Protein AF-H0I3E6-F1 (afdb_monomer)

Secondary structure (DSSP, 8-state):
-B--HHHHHHHHTTGGGSTTHHHHHHHHHHHHHHH-TTSPPB---TTGGGTTS-HHHH--SS-HHHHHTT-S---S-HHHHHHHHHHHHHHH-TTTTSEEEEEEESSSEEEEEEETTEEEE-

Radius of gyration: 16.87 Å; Cα contacts (8 Å, |Δi|>4): 149; chains: 1; bounding box: 47×26×43 Å

Solvent-accessible surface area (backbone atoms only — not comparable to full-atom values): 7042 Å² total; per-residue (Å²): 88,71,62,48,69,74,53,47,54,57,52,59,74,44,24,88,83,36,61,75,57,48,48,53,53,48,52,50,50,57,51,46,47,72,77,38,74,87,59,86,51,68,59,82,58,34,35,62,53,33,64,80,29,52,66,78,57,24,55,66,103,59,67,63,71,47,46,77,73,66,54,56,60,52,48,68,63,17,60,60,53,50,52,51,44,71,42,31,36,80,77,66,36,83,67,50,32,50,73,41,77,47,76,50,84,62,100,66,70,53,54,35,38,27,48,69,54,37,41,50,41,95

Sequence (122 aa):
MVLDEPVVERLRGLIPLAPLHQRENLQVVDLARNLFPEAAQVGCFDTAFHAARPSIAKSYGLPRALTDAGVQSYGFHGLSYAYISSELGKRYGPEAGGGVIVAHLGSGASLCAMRGGKSVAT

pLDDT: mean 95.74, std 2.56, range [86.0, 98.44]

Mean predicted aligned error: 3.1 Å

Structure (mmCIF, N/CA/C/O backbone):
data_AF-H0I3E6-F1
#
_entry.id   AF-H0I3E6-F1
#
loop_
_atom_site.group_PDB
_atom_s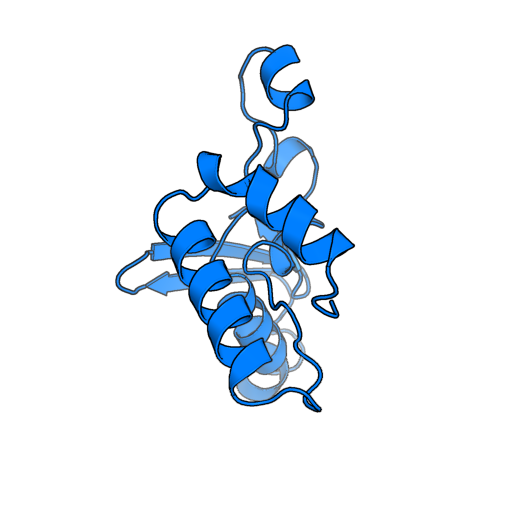ite.id
_atom_site.type_symbol
_atom_site.label_atom_id
_atom_site.label_alt_id
_atom_site.label_comp_id
_atom_site.label_asym_id
_atom_site.label_entity_id
_atom_site.label_seq_id
_atom_site.pdbx_PDB_ins_code
_atom_site.Cartn_x
_atom_site.Cartn_y
_atom_site.Cartn_z
_atom_site.occupancy
_atom_site.B_iso_or_equiv
_atom_site.auth_seq_id
_atom_site.auth_comp_id
_atom_site.auth_asym_id
_atom_site.auth_atom_id
_atom_site.pdbx_PDB_model_num
ATOM 1 N N . MET A 1 1 ? -10.144 -6.253 1.355 1.00 90.62 1 MET A N 1
ATOM 2 C CA . MET A 1 1 ? -10.379 -6.985 2.627 1.00 90.62 1 MET A CA 1
ATOM 3 C C . MET A 1 1 ? -11.568 -6.342 3.320 1.00 90.62 1 MET A C 1
ATOM 5 O O . MET A 1 1 ? -11.603 -5.119 3.330 1.00 90.62 1 MET A O 1
ATOM 9 N N . VAL A 1 2 ? -12.537 -7.108 3.830 1.00 96.44 2 VAL A N 1
ATOM 10 C CA . VAL A 1 2 ? -13.679 -6.537 4.575 1.00 96.44 2 VAL A CA 1
ATOM 11 C C . VAL A 1 2 ? -13.177 -5.932 5.891 1.00 96.44 2 VAL A C 1
ATOM 13 O O . VAL A 1 2 ? -12.300 -6.511 6.527 1.00 96.44 2 VAL A O 1
ATOM 16 N N . LEU A 1 3 ? -13.681 -4.753 6.259 1.00 97.12 3 LEU A N 1
ATOM 17 C CA . LEU A 1 3 ? -13.302 -4.029 7.476 1.00 97.12 3 LEU A CA 1
ATOM 18 C C . LEU A 1 3 ? -14.246 -4.374 8.632 1.00 97.12 3 LEU A C 1
ATOM 20 O O . LEU A 1 3 ? -15.092 -3.569 9.029 1.00 97.12 3 LEU A O 1
ATOM 24 N N . ASP A 1 4 ? -14.094 -5.580 9.169 1.00 95.25 4 ASP A N 1
ATOM 25 C CA . ASP A 1 4 ? -14.708 -5.973 10.438 1.00 95.25 4 ASP A CA 1
ATOM 26 C C . ASP A 1 4 ? -13.926 -5.411 11.644 1.00 95.25 4 ASP A C 1
ATOM 28 O O . ASP A 1 4 ? -12.902 -4.738 11.492 1.00 95.25 4 ASP A O 1
ATOM 32 N N . GLU A 1 5 ? -14.439 -5.619 12.859 1.00 94.44 5 GLU A N 1
ATOM 33 C CA . GLU A 1 5 ? -13.808 -5.076 14.068 1.00 94.44 5 GLU A CA 1
ATOM 34 C C . GLU A 1 5 ? -12.389 -5.619 14.313 1.00 94.44 5 GLU A C 1
ATOM 36 O O . GLU A 1 5 ? -11.489 -4.808 14.539 1.00 94.44 5 GLU A O 1
ATOM 41 N N . PRO A 1 6 ? -12.116 -6.936 14.189 1.00 96.88 6 PRO A N 1
ATOM 42 C CA . PRO A 1 6 ? -10.755 -7.458 14.322 1.00 96.88 6 PRO A CA 1
ATOM 43 C C . PRO A 1 6 ? -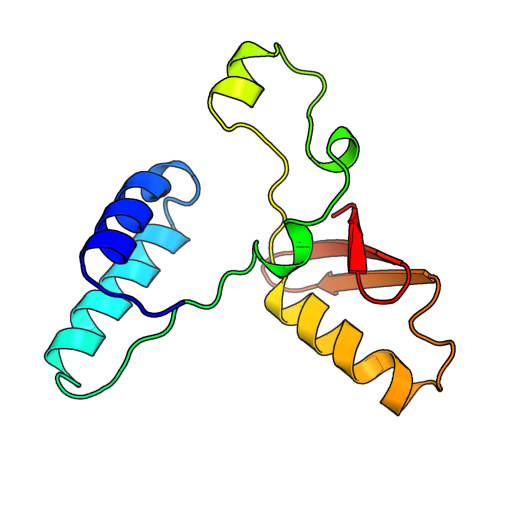9.756 -6.839 13.336 1.00 96.88 6 PRO A C 1
ATOM 45 O O . PRO A 1 6 ? -8.617 -6.534 13.708 1.00 96.88 6 PRO A O 1
ATOM 48 N N . VAL A 1 7 ? -10.162 -6.641 12.078 1.00 97.00 7 VAL A N 1
ATOM 49 C CA . VAL A 1 7 ? -9.317 -5.984 11.075 1.00 97.00 7 VAL A CA 1
ATOM 50 C C . VAL A 1 7 ? -9.063 -4.530 11.458 1.00 97.00 7 VAL A C 1
ATOM 52 O O . VAL A 1 7 ? -7.915 -4.085 11.401 1.00 97.00 7 VAL A O 1
ATOM 55 N N . VAL A 1 8 ? -10.096 -3.793 11.869 1.00 97.06 8 VAL A N 1
ATOM 56 C CA . VAL A 1 8 ? -9.956 -2.384 12.258 1.00 97.06 8 VAL A CA 1
ATOM 57 C C . VAL A 1 8 ? -9.060 -2.220 13.487 1.00 97.06 8 VAL A C 1
ATOM 59 O O . VAL A 1 8 ? -8.181 -1.359 13.469 1.00 97.06 8 VAL A O 1
ATOM 62 N N . GLU A 1 9 ? -9.168 -3.082 14.496 1.00 97.25 9 GLU A N 1
ATOM 63 C CA . GLU A 1 9 ? -8.259 -3.071 15.651 1.00 97.25 9 GLU A CA 1
ATOM 64 C C . GLU A 1 9 ? -6.799 -3.299 15.246 1.00 97.25 9 GLU A C 1
ATOM 66 O O . GLU A 1 9 ? -5.890 -2.562 15.646 1.00 97.25 9 GLU A O 1
ATOM 71 N N . ARG A 1 10 ? -6.551 -4.261 14.353 1.00 96.56 10 ARG A N 1
ATOM 72 C CA . ARG A 1 10 ? -5.202 -4.476 13.818 1.00 96.56 10 ARG A CA 1
ATOM 73 C C . ARG A 1 10 ? -4.688 -3.249 13.064 1.00 96.56 10 ARG A C 1
ATOM 75 O O . ARG A 1 10 ? -3.508 -2.919 13.168 1.00 96.56 10 ARG A O 1
ATOM 82 N N . LEU A 1 11 ? -5.559 -2.570 12.321 1.00 96.88 11 LEU A N 1
ATOM 83 C CA . LEU A 1 11 ? -5.239 -1.334 11.613 1.00 96.88 11 LEU A CA 1
ATOM 84 C C . LEU A 1 11 ? -4.968 -0.162 12.573 1.00 96.88 11 LEU A C 1
ATOM 86 O O . LEU A 1 11 ? -4.082 0.642 12.270 1.00 96.88 11 LEU A O 1
ATOM 90 N N . ARG A 1 12 ? -5.644 -0.076 13.729 1.00 96.81 12 ARG A N 1
ATOM 91 C CA . ARG A 1 12 ? -5.339 0.909 14.790 1.00 96.81 12 ARG A CA 1
ATOM 92 C C . ARG A 1 12 ? -3.907 0.728 15.304 1.00 96.81 12 ARG A C 1
ATOM 94 O O . ARG A 1 12 ? -3.177 1.708 15.449 1.00 96.81 12 ARG A O 1
ATOM 101 N N . GLY A 1 13 ? -3.453 -0.517 15.457 1.00 96.00 13 GLY A N 1
ATOM 102 C CA . GLY A 1 13 ? -2.068 -0.836 15.830 1.00 96.00 13 GLY A CA 1
ATOM 103 C C . GLY A 1 13 ? -0.997 -0.334 14.846 1.00 96.00 13 GLY A C 1
ATOM 104 O O . GLY A 1 13 ? 0.162 -0.189 15.230 1.00 96.00 13 GLY A O 1
ATOM 105 N N . LEU A 1 14 ? -1.364 -0.022 13.597 1.00 94.75 14 LEU A N 1
ATOM 106 C CA . LEU A 1 14 ? -0.440 0.485 12.572 1.00 94.75 14 LEU A CA 1
ATOM 107 C C . LEU A 1 14 ? -0.343 2.017 12.529 1.00 94.75 14 LEU A C 1
ATOM 109 O O . LEU A 1 14 ? 0.432 2.547 11.732 1.00 94.75 14 LEU A O 1
ATOM 113 N N . ILE A 1 15 ? -1.079 2.744 13.380 1.00 95.69 15 ILE A N 1
ATOM 114 C CA . ILE A 1 15 ? -1.021 4.215 13.441 1.00 95.69 15 ILE A CA 1
ATOM 115 C C . ILE A 1 15 ? 0.420 4.746 13.568 1.00 95.69 15 ILE A C 1
ATOM 117 O O . ILE A 1 15 ? 0.740 5.685 12.841 1.00 95.69 15 ILE A O 1
ATOM 121 N N . PRO A 1 16 ? 1.329 4.168 14.383 1.00 92.75 16 PRO A N 1
ATOM 122 C CA . PRO A 1 16 ? 2.709 4.655 14.461 1.00 92.75 16 PRO A CA 1
ATOM 123 C C . PRO A 1 16 ? 3.482 4.614 13.132 1.00 92.75 16 PRO A C 1
ATOM 125 O O . PRO A 1 16 ? 4.410 5.398 12.955 1.00 92.75 16 PRO A O 1
ATOM 128 N N . LEU A 1 17 ? 3.107 3.738 12.190 1.00 88.62 17 LEU A N 1
ATOM 129 C CA . LEU A 1 17 ? 3.769 3.618 10.883 1.00 88.62 17 LEU A CA 1
ATOM 130 C C . LEU A 1 17 ? 3.286 4.660 9.865 1.00 88.62 17 LEU A C 1
ATOM 132 O O . LEU A 1 17 ? 4.009 4.981 8.926 1.00 88.62 17 LEU A O 1
ATOM 136 N N . ALA A 1 18 ? 2.069 5.179 10.031 1.00 88.50 18 ALA A N 1
ATOM 137 C CA . ALA A 1 18 ? 1.479 6.177 9.144 1.00 88.50 18 ALA A CA 1
ATOM 138 C C . ALA A 1 18 ? 0.572 7.133 9.942 1.00 88.50 18 ALA A C 1
ATOM 140 O O . ALA A 1 18 ? -0.643 7.143 9.742 1.00 88.50 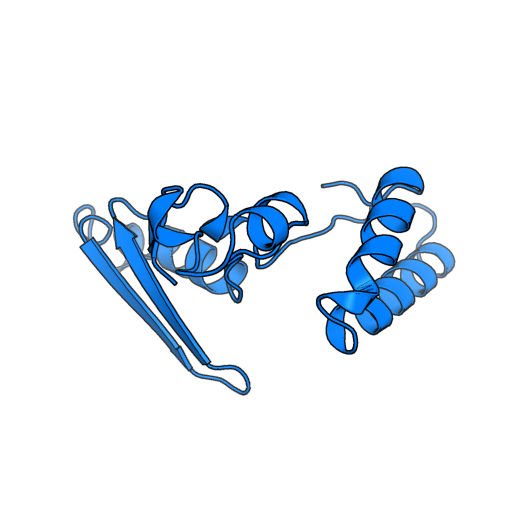18 ALA A O 1
ATOM 141 N N . PRO A 1 19 ? 1.136 7.946 10.853 1.00 88.75 19 PRO A N 1
ATOM 142 C CA . PRO A 1 19 ? 0.366 8.649 11.882 1.00 88.75 19 PRO A CA 1
ATOM 143 C C . PRO A 1 19 ? -0.631 9.667 11.329 1.00 88.75 19 PRO A C 1
ATOM 145 O O . PRO A 1 19 ? -1.680 9.871 11.936 1.00 88.75 19 PRO A O 1
ATOM 148 N N . LEU A 1 20 ? -0.316 10.274 10.182 1.00 89.56 20 LEU A N 1
ATOM 149 C CA . LEU A 1 20 ? -1.185 11.243 9.514 1.00 89.56 20 LEU A CA 1
ATOM 150 C C . LEU A 1 20 ? -2.290 10.555 8.699 1.00 89.56 20 LEU A C 1
ATOM 152 O O . LEU A 1 20 ? -3.438 10.956 8.771 1.00 89.56 20 LEU A O 1
ATOM 156 N N . HIS A 1 21 ? -1.979 9.467 7.991 1.00 93.44 21 HIS A N 1
ATOM 157 C CA . HIS A 1 21 ? -2.938 8.826 7.084 1.00 93.44 21 HIS A CA 1
ATOM 158 C C . HIS A 1 21 ? -3.815 7.789 7.790 1.00 93.44 21 HIS A C 1
ATOM 160 O O . HIS A 1 21 ? -5.030 7.769 7.632 1.00 93.44 21 HIS A O 1
ATOM 166 N N . GLN A 1 22 ? -3.211 6.906 8.586 1.00 95.75 22 GLN A N 1
ATOM 167 C CA . GLN A 1 22 ? -3.911 5.762 9.164 1.00 95.75 22 GLN A CA 1
ATOM 168 C C . GLN A 1 22 ? -4.973 6.196 10.171 1.00 95.75 22 GLN A C 1
ATOM 170 O O . GLN A 1 22 ? -6.064 5.633 10.198 1.00 95.75 22 GLN A O 1
ATOM 175 N N . ARG A 1 23 ? -4.669 7.213 10.985 1.00 95.38 23 ARG A N 1
ATOM 176 C CA . ARG A 1 23 ? -5.621 7.757 11.956 1.00 95.38 23 ARG A CA 1
ATOM 177 C C . ARG A 1 23 ? -6.838 8.359 11.256 1.00 95.38 23 ARG A C 1
ATOM 179 O O . ARG A 1 23 ? -7.958 8.017 11.616 1.00 95.38 23 ARG A O 1
ATOM 186 N N . GLU A 1 24 ? -6.617 9.220 10.267 1.00 96.25 24 GLU A N 1
ATOM 187 C CA . GLU A 1 24 ? -7.692 9.888 9.526 1.00 96.25 24 GLU A CA 1
ATOM 188 C C . GLU A 1 24 ? -8.541 8.878 8.743 1.00 96.25 24 GLU A C 1
ATOM 190 O O . GLU A 1 24 ? -9.768 8.905 8.823 1.00 96.25 24 GLU A O 1
ATOM 195 N N . ASN A 1 25 ? -7.908 7.903 8.083 1.00 96.50 25 ASN A N 1
ATOM 196 C CA . ASN A 1 25 ? -8.620 6.841 7.371 1.00 96.50 25 ASN A CA 1
ATOM 197 C C . ASN A 1 25 ? -9.546 6.036 8.296 1.00 96.50 25 ASN A C 1
ATOM 199 O O . ASN A 1 25 ? -10.668 5.714 7.913 1.00 96.50 25 ASN A O 1
ATOM 203 N N . LEU A 1 26 ? -9.107 5.720 9.519 1.00 97.06 26 LEU A N 1
ATOM 204 C CA . LEU A 1 26 ? -9.938 4.986 10.477 1.00 97.06 26 LEU A CA 1
ATOM 205 C C . LEU A 1 26 ? -11.092 5.828 11.035 1.00 97.06 26 LEU A C 1
ATOM 207 O O . LEU A 1 26 ? -12.176 5.291 11.242 1.00 97.06 26 LEU A O 1
ATOM 211 N N . GLN A 1 27 ? -10.912 7.142 11.191 1.00 96.44 27 GLN A N 1
ATOM 212 C CA . GLN A 1 2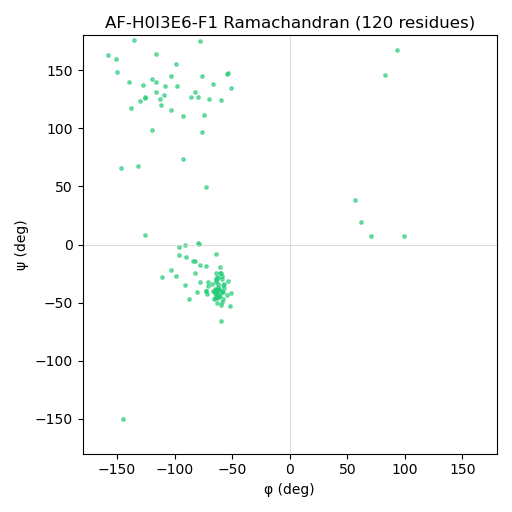7 ? -12.021 8.038 11.540 1.00 96.44 27 GLN A CA 1
ATOM 213 C C . GLN A 1 27 ? -13.105 8.045 10.454 1.00 96.44 27 GLN A C 1
ATOM 215 O O . GLN A 1 27 ? -14.295 8.055 10.770 1.00 96.44 27 GLN A O 1
ATOM 220 N N . VAL A 1 28 ? -12.710 7.989 9.176 1.00 96.94 28 VAL A N 1
ATOM 221 C CA . VAL A 1 28 ? -13.656 7.870 8.054 1.00 96.94 28 VAL A CA 1
ATOM 222 C C . VAL A 1 28 ? -14.389 6.528 8.086 1.00 96.94 28 VAL A C 1
ATOM 224 O O . VAL A 1 28 ? -15.598 6.503 7.869 1.00 96.94 28 VAL A O 1
ATOM 227 N N . VAL A 1 29 ? -13.695 5.428 8.396 1.00 97.31 29 VAL A N 1
ATOM 228 C CA . VAL A 1 29 ? -14.315 4.099 8.573 1.00 97.31 29 VAL A CA 1
ATOM 229 C C . VAL A 1 29 ? -15.375 4.136 9.676 1.00 97.31 29 VAL A C 1
ATOM 231 O O . VAL A 1 29 ? -16.513 3.716 9.447 1.00 97.31 29 VAL A O 1
ATOM 234 N N . ASP A 1 30 ? -15.039 4.692 10.842 1.00 96.31 30 ASP A N 1
ATOM 235 C CA . ASP A 1 30 ? -15.958 4.800 11.980 1.00 96.31 30 ASP A CA 1
ATOM 236 C C . ASP A 1 30 ? -17.178 5.680 11.642 1.00 96.31 30 ASP A C 1
ATOM 238 O O . ASP A 1 30 ? -18.319 5.305 11.921 1.00 96.31 30 ASP A O 1
ATOM 242 N N . LEU A 1 31 ? -16.972 6.812 10.958 1.00 97.44 31 LEU A N 1
ATOM 243 C CA . LEU A 1 31 ? -18.068 7.666 10.488 1.00 97.44 31 LEU A CA 1
ATOM 244 C C . LEU A 1 31 ? -18.966 6.940 9.476 1.00 97.44 31 LEU A C 1
ATOM 246 O O . LEU A 1 31 ? -20.192 6.982 9.591 1.00 97.44 31 LEU A O 1
ATOM 250 N N . ALA A 1 32 ? -18.372 6.251 8.502 1.00 97.19 32 ALA A N 1
ATOM 251 C CA . ALA A 1 32 ? -19.111 5.514 7.485 1.00 97.19 32 ALA A CA 1
ATOM 252 C C . ALA A 1 32 ? -19.932 4.365 8.089 1.00 97.19 32 ALA A C 1
ATOM 254 O O . ALA A 1 32 ? -21.023 4.089 7.595 1.00 97.19 32 ALA A O 1
ATOM 255 N N . ARG A 1 33 ? -19.463 3.731 9.176 1.00 95.56 33 ARG A N 1
ATOM 256 C CA . ARG A 1 33 ? -20.224 2.686 9.890 1.00 95.56 33 ARG A CA 1
ATOM 257 C C . ARG A 1 33 ? -21.509 3.247 10.494 1.00 95.56 33 ARG A C 1
ATOM 259 O O . ARG A 1 33 ? -22.543 2.592 10.431 1.00 95.56 33 ARG A O 1
ATOM 266 N N . ASN A 1 34 ? -21.449 4.467 11.027 1.00 96.44 34 ASN A N 1
ATOM 267 C CA . ASN A 1 34 ? -22.613 5.134 11.609 1.00 96.44 34 ASN A CA 1
ATOM 268 C C . ASN A 1 34 ? -23.608 5.606 10.540 1.00 96.44 34 ASN A C 1
ATOM 270 O O . ASN A 1 34 ? -24.815 5.507 10.739 1.00 96.44 34 ASN A O 1
ATOM 274 N N . LEU A 1 35 ? -23.111 6.127 9.413 1.00 98.06 35 LEU A N 1
ATOM 275 C CA . LEU A 1 35 ? -23.957 6.657 8.336 1.00 98.06 35 LEU A CA 1
ATOM 276 C C . LEU A 1 35 ? -24.569 5.561 7.455 1.00 98.06 35 LEU A C 1
ATOM 278 O O . LEU A 1 35 ? -25.674 5.733 6.945 1.00 98.06 35 LEU A O 1
ATOM 282 N N . PHE A 1 36 ? -23.859 4.447 7.269 1.00 97.38 36 PHE A N 1
ATOM 283 C CA . PHE A 1 36 ? -24.242 3.363 6.365 1.00 97.38 36 PHE A CA 1
ATOM 284 C C . PHE A 1 36 ? -24.121 1.999 7.065 1.00 97.38 36 PHE A C 1
ATOM 286 O O . PHE A 1 36 ? -23.266 1.191 6.696 1.00 97.38 36 PHE A O 1
ATOM 293 N N . PRO A 1 37 ? -24.969 1.714 8.070 1.00 95.75 37 PRO A N 1
ATOM 294 C CA . PRO A 1 37 ? -24.827 0.526 8.918 1.00 95.75 37 PRO A CA 1
ATOM 295 C C . PRO A 1 37 ? -24.990 -0.803 8.166 1.00 95.75 37 PRO A C 1
ATOM 297 O O . PRO A 1 37 ? -24.451 -1.820 8.591 1.00 95.75 37 PRO A O 1
ATOM 300 N N . GLU A 1 38 ? -25.705 -0.808 7.040 1.00 96.69 38 GLU A N 1
ATOM 301 C CA . GLU A 1 38 ? -25.914 -2.007 6.214 1.00 96.69 38 GLU A CA 1
ATOM 302 C C . GLU A 1 38 ? -24.837 -2.190 5.130 1.00 96.69 38 GLU A C 1
ATOM 304 O O . GLU A 1 38 ? -24.773 -3.237 4.482 1.00 96.69 38 GLU A O 1
ATOM 309 N N . ALA A 1 39 ? -23.984 -1.185 4.901 1.00 96.81 39 ALA A N 1
ATOM 310 C CA . ALA A 1 39 ? -22.992 -1.230 3.837 1.00 96.81 39 ALA A CA 1
ATOM 311 C C . ALA A 1 39 ? -21.740 -2.008 4.262 1.00 96.81 39 ALA A C 1
ATOM 313 O O . ALA A 1 39 ? -21.115 -1.731 5.287 1.00 96.81 39 ALA A O 1
ATOM 314 N N . ALA A 1 40 ? -21.304 -2.938 3.411 1.00 96.06 40 ALA A N 1
ATOM 315 C CA . ALA A 1 40 ? -20.009 -3.582 3.575 1.00 96.06 40 ALA A CA 1
ATOM 316 C C . ALA A 1 40 ? -18.878 -2.588 3.273 1.00 96.06 40 ALA A C 1
ATOM 318 O O . ALA A 1 40 ? -18.803 -2.026 2.180 1.00 96.06 40 ALA A O 1
ATOM 319 N N . GLN A 1 41 ? -17.958 -2.413 4.221 1.00 97.50 41 GLN A N 1
ATOM 320 C CA . GLN A 1 41 ? -16.765 -1.593 4.024 1.00 97.50 41 GLN A CA 1
ATOM 321 C C . GLN A 1 41 ? -15.560 -2.454 3.658 1.00 97.50 41 GLN A C 1
ATOM 323 O O . GLN A 1 41 ? -15.317 -3.504 4.258 1.00 97.50 41 GLN A O 1
ATOM 328 N N . VAL A 1 42 ? -14.780 -1.998 2.678 1.00 97.56 42 VAL A N 1
ATOM 329 C CA . VAL A 1 42 ? -13.621 -2.724 2.156 1.00 97.56 42 VAL A CA 1
ATOM 330 C C . VAL A 1 42 ? -12.385 -1.835 2.207 1.00 97.56 42 VAL A C 1
ATOM 332 O O . VAL A 1 42 ? -12.373 -0.737 1.662 1.00 97.56 42 VAL A O 1
ATOM 335 N N . GLY A 1 43 ? -11.321 -2.344 2.827 1.00 96.38 43 GLY A N 1
ATOM 336 C CA . GLY A 1 43 ? -10.007 -1.717 2.821 1.00 96.38 43 GLY A CA 1
ATOM 337 C C . GLY A 1 43 ? -9.261 -2.007 1.521 1.00 96.38 43 GLY A C 1
ATOM 338 O O . GLY A 1 43 ? -9.082 -3.179 1.151 1.00 96.38 43 GLY A O 1
ATOM 339 N N . CYS A 1 44 ? -8.801 -0.935 0.878 1.00 96.62 44 CYS A N 1
ATOM 340 C CA . CYS A 1 44 ? -7.914 -0.933 -0.281 1.00 96.62 44 CYS A CA 1
ATOM 341 C C . CYS A 1 44 ? -6.559 -0.367 0.155 1.00 96.62 44 CYS A C 1
ATOM 343 O O . CYS A 1 44 ? -6.490 0.758 0.638 1.00 96.62 44 CYS A O 1
ATOM 345 N N . PHE A 1 45 ? -5.492 -1.156 0.023 1.00 96.50 45 PHE A N 1
ATOM 346 C CA . PHE A 1 45 ? -4.199 -0.832 0.625 1.00 96.50 45 PHE A CA 1
ATOM 347 C C . PHE A 1 45 ? -3.157 -0.520 -0.438 1.00 96.50 45 PHE A C 1
ATOM 349 O O . PHE A 1 45 ? -2.843 -1.365 -1.277 1.00 96.50 45 PHE A O 1
ATOM 356 N N . ASP A 1 46 ? -2.546 0.653 -0.326 1.00 96.62 46 ASP A N 1
ATOM 357 C CA . ASP A 1 46 ? -1.448 1.092 -1.187 1.00 96.62 46 ASP A CA 1
ATOM 358 C C . ASP A 1 46 ? -0.233 0.163 -1.150 1.00 96.62 46 ASP A C 1
ATOM 360 O O . ASP A 1 46 ? 0.494 0.043 -2.130 1.00 96.62 46 ASP A O 1
ATOM 364 N N . THR A 1 47 ? -0.026 -0.545 -0.044 1.00 97.25 47 THR A N 1
ATOM 365 C CA . THR A 1 47 ? 1.086 -1.486 0.116 1.00 97.25 47 THR A CA 1
ATOM 366 C C . THR A 1 47 ? 0.843 -2.819 -0.601 1.00 97.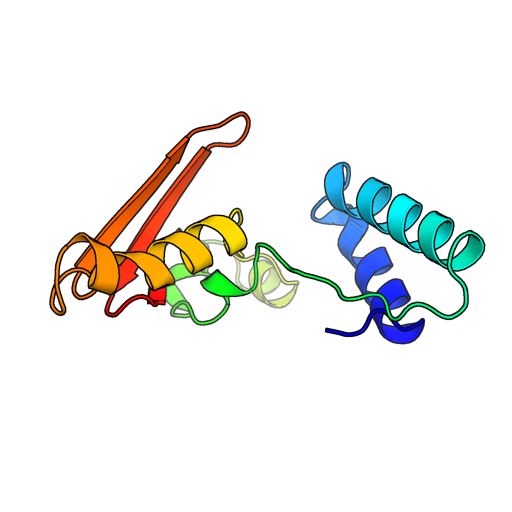25 47 THR A C 1
ATOM 368 O O . THR A 1 47 ? 1.789 -3.567 -0.861 1.00 97.25 47 THR A O 1
ATOM 371 N N . ALA A 1 48 ? -0.408 -3.143 -0.958 1.00 97.56 48 ALA A N 1
ATOM 372 C CA . ALA A 1 48 ? -0.781 -4.476 -1.434 1.00 97.56 48 ALA A CA 1
ATOM 373 C C . ALA A 1 48 ? -0.097 -4.850 -2.757 1.00 97.56 48 ALA A C 1
ATOM 375 O O . ALA A 1 48 ? 0.372 -5.979 -2.909 1.00 97.56 48 ALA A O 1
ATOM 376 N N . PHE A 1 49 ? 0.021 -3.901 -3.691 1.00 98.19 49 PHE A N 1
ATOM 377 C CA . PHE A 1 49 ? 0.670 -4.132 -4.987 1.00 98.19 49 PHE A CA 1
ATOM 378 C C . PHE A 1 49 ? 2.160 -4.490 -4.851 1.00 98.19 49 PHE A C 1
ATOM 380 O O . PHE A 1 49 ? 2.716 -5.219 -5.674 1.00 98.19 49 PHE A O 1
ATOM 387 N N . HIS A 1 50 ? 2.805 -4.020 -3.783 1.00 98.38 50 HIS A N 1
ATOM 388 C CA . HIS A 1 50 ? 4.238 -4.178 -3.544 1.00 98.38 50 HIS A CA 1
ATOM 389 C C . HIS A 1 50 ? 4.580 -5.368 -2.634 1.00 98.38 50 HIS A C 1
ATOM 391 O O . HIS A 1 50 ? 5.749 -5.745 -2.530 1.00 98.38 50 HIS A O 1
ATOM 397 N N . ALA A 1 51 ? 3.589 -6.010 -2.005 1.00 97.06 51 ALA A N 1
ATOM 398 C CA . ALA A 1 51 ? 3.804 -7.054 -0.998 1.00 97.06 51 ALA A CA 1
ATOM 399 C C . ALA A 1 51 ? 4.628 -8.255 -1.515 1.00 97.06 51 ALA A C 1
ATOM 401 O O . ALA A 1 51 ? 5.453 -8.824 -0.787 1.00 97.06 51 ALA A O 1
ATOM 402 N N . ALA A 1 52 ? 4.448 -8.605 -2.793 1.00 95.88 52 ALA A N 1
ATOM 403 C CA . ALA A 1 52 ? 5.112 -9.731 -3.450 1.00 95.88 52 ALA A CA 1
ATOM 404 C C . ALA A 1 52 ? 6.562 -9.448 -3.897 1.00 95.88 52 ALA A C 1
ATOM 406 O O . ALA A 1 52 ? 7.196 -10.332 -4.477 1.00 95.88 52 ALA A O 1
ATOM 407 N N . ARG A 1 53 ? 7.107 -8.247 -3.633 1.00 97.38 53 ARG A N 1
ATOM 408 C CA . ARG A 1 53 ? 8.512 -7.922 -3.931 1.00 97.38 53 ARG A CA 1
ATOM 409 C C . ARG A 1 53 ? 9.469 -8.944 -3.291 1.00 97.38 53 ARG A C 1
ATOM 411 O O . ARG A 1 53 ? 9.193 -9.414 -2.179 1.00 97.38 53 ARG A O 1
ATOM 418 N N . PRO A 1 54 ? 10.615 -9.249 -3.931 1.00 96.25 54 PRO A N 1
ATOM 419 C CA . PRO A 1 54 ? 11.664 -10.071 -3.329 1.00 96.25 54 PRO A CA 1
ATOM 420 C C . PRO A 1 54 ? 12.096 -9.534 -1.958 1.00 96.25 54 PRO A C 1
ATOM 422 O O . PRO A 1 54 ? 12.107 -8.323 -1.745 1.00 96.25 54 PRO A O 1
ATOM 425 N N . SER A 1 55 ? 12.492 -10.416 -1.034 1.00 93.62 55 SER A N 1
ATOM 426 C CA . SER A 1 55 ? 12.945 -10.024 0.313 1.00 93.62 55 SER A CA 1
ATOM 427 C C . SER A 1 55 ? 14.074 -8.995 0.264 1.00 93.62 55 SER A C 1
ATOM 429 O O . SER A 1 55 ? 13.993 -7.977 0.940 1.00 93.62 55 SER A O 1
ATOM 431 N N . ILE A 1 56 ? 15.052 -9.195 -0.624 1.00 94.69 56 ILE A N 1
ATOM 432 C CA . ILE A 1 56 ? 16.174 -8.270 -0.823 1.00 94.69 56 ILE A CA 1
ATOM 433 C C . ILE A 1 56 ? 15.728 -6.855 -1.220 1.00 94.69 56 ILE A C 1
ATOM 435 O O . ILE A 1 56 ? 16.385 -5.888 -0.860 1.00 94.69 56 ILE A O 1
ATOM 439 N N . ALA A 1 57 ? 14.592 -6.716 -1.911 1.00 96.19 57 ALA A N 1
ATOM 440 C CA . ALA A 1 57 ? 14.037 -5.417 -2.286 1.00 96.19 57 ALA A CA 1
ATOM 441 C C . ALA A 1 57 ? 13.237 -4.759 -1.148 1.00 96.19 57 ALA A C 1
ATOM 443 O O . ALA A 1 57 ? 12.911 -3.578 -1.245 1.00 96.19 57 ALA A O 1
ATOM 444 N N . LYS A 1 58 ? 12.884 -5.515 -0.102 1.00 96.88 58 LYS A N 1
ATOM 445 C CA . LYS A 1 58 ? 12.155 -5.033 1.081 1.00 96.88 58 LYS A CA 1
ATOM 446 C C . LYS A 1 58 ? 13.089 -4.743 2.258 1.00 96.88 58 LYS A C 1
ATOM 448 O O . LYS A 1 58 ? 12.758 -3.914 3.099 1.00 96.88 58 LYS A O 1
ATOM 453 N N . SER A 1 59 ? 14.235 -5.414 2.327 1.00 95.62 59 SER A N 1
ATOM 454 C CA . SER A 1 59 ? 15.205 -5.266 3.411 1.00 95.62 59 SER A CA 1
ATOM 455 C C . SER A 1 59 ? 16.019 -3.978 3.305 1.00 95.62 59 SER A C 1
ATOM 457 O O . SER A 1 59 ? 16.410 -3.553 2.221 1.00 95.62 59 SER A O 1
ATOM 459 N N . TYR A 1 60 ? 16.336 -3.403 4.463 1.00 96.75 60 TYR A N 1
ATOM 460 C CA . TYR A 1 60 ? 17.340 -2.352 4.594 1.00 96.75 60 TYR A CA 1
ATOM 461 C C . TYR A 1 60 ? 18.664 -2.947 5.079 1.00 96.75 60 TYR A C 1
ATOM 463 O O . TYR A 1 60 ? 18.673 -3.974 5.757 1.00 96.75 60 TYR A O 1
ATOM 471 N N . GLY A 1 61 ? 19.780 -2.275 4.787 1.00 96.50 61 GLY A N 1
ATOM 472 C CA . GLY A 1 61 ? 21.103 -2.593 5.344 1.00 96.50 61 GLY A CA 1
ATOM 473 C C . GLY A 1 61 ? 21.231 -2.207 6.823 1.00 96.50 61 GLY A C 1
ATOM 474 O O . GLY A 1 61 ? 22.157 -1.496 7.196 1.00 96.50 61 GLY A O 1
ATOM 475 N N . LEU A 1 62 ? 20.262 -2.612 7.645 1.00 96.56 62 LEU A N 1
ATOM 476 C CA . LEU A 1 62 ? 20.129 -2.286 9.064 1.00 96.56 62 LEU A CA 1
ATOM 477 C C . LEU A 1 62 ? 20.243 -3.556 9.926 1.00 96.56 62 LEU A C 1
ATOM 479 O O . LEU A 1 62 ? 20.089 -4.664 9.405 1.00 96.56 62 LEU A O 1
ATOM 483 N N . PRO A 1 63 ? 20.480 -3.428 11.249 1.00 97.31 63 PRO A N 1
ATOM 484 C CA . PRO A 1 63 ? 20.472 -4.569 12.158 1.00 97.31 63 PRO A CA 1
ATOM 485 C C . PRO A 1 63 ? 19.202 -5.414 12.023 1.00 97.31 63 PRO A C 1
ATOM 487 O O . PRO A 1 63 ? 18.087 -4.888 12.017 1.00 97.31 63 PRO A O 1
ATOM 490 N N . ARG A 1 64 ? 19.372 -6.739 11.970 1.00 94.81 64 ARG A N 1
ATOM 491 C CA . ARG A 1 64 ? 18.280 -7.684 11.691 1.00 94.81 64 ARG A CA 1
ATOM 492 C C . ARG A 1 64 ? 17.108 -7.579 12.669 1.00 94.81 64 ARG A C 1
ATOM 494 O O . ARG A 1 64 ? 15.966 -7.673 12.236 1.00 94.81 64 ARG A O 1
ATOM 501 N N . ALA A 1 65 ? 17.383 -7.269 13.937 1.00 97.06 65 ALA A N 1
ATOM 502 C CA . ALA A 1 65 ? 16.358 -7.050 14.956 1.00 97.06 65 ALA A CA 1
ATOM 503 C C . ALA A 1 65 ? 15.311 -5.992 14.549 1.00 97.06 65 ALA A C 1
ATOM 505 O O . ALA A 1 65 ? 14.147 -6.116 14.916 1.00 97.06 65 ALA A O 1
ATOM 506 N N . LEU A 1 66 ? 15.688 -4.981 13.753 1.00 96.00 66 LEU A N 1
ATOM 507 C CA . LEU A 1 66 ? 14.738 -3.990 13.236 1.00 96.00 66 LEU A CA 1
ATOM 508 C C . LEU A 1 66 ? 13.830 -4.581 12.153 1.00 96.00 66 LEU A C 1
ATOM 510 O O . LEU A 1 66 ? 12.635 -4.301 12.135 1.00 96.00 66 LEU A O 1
ATOM 514 N N . THR A 1 67 ? 14.372 -5.422 11.268 1.00 94.50 67 THR A N 1
ATOM 515 C CA . THR A 1 67 ? 13.559 -6.145 10.276 1.00 94.50 67 THR A CA 1
ATOM 516 C C . THR A 1 67 ? 12.594 -7.109 10.960 1.00 94.50 67 THR A C 1
ATOM 518 O O . THR A 1 67 ? 11.420 -7.145 10.598 1.00 94.50 67 THR A O 1
ATOM 521 N N . ASP A 1 68 ? 13.057 -7.829 11.985 1.00 93.38 68 ASP A N 1
ATOM 522 C CA . ASP A 1 68 ? 12.224 -8.746 12.773 1.00 93.38 68 ASP A CA 1
ATOM 523 C C . ASP A 1 68 ? 11.116 -7.992 13.539 1.00 93.38 68 ASP A C 1
ATOM 525 O O . ASP A 1 68 ? 10.017 -8.514 13.715 1.00 93.38 68 ASP A O 1
ATOM 529 N N . ALA A 1 69 ? 11.362 -6.731 13.912 1.00 92.62 69 ALA A N 1
ATOM 530 C CA . ALA A 1 69 ? 10.360 -5.817 14.468 1.00 92.62 69 ALA A CA 1
ATOM 531 C C . ALA A 1 69 ? 9.424 -5.183 13.411 1.00 92.62 69 ALA A C 1
ATOM 533 O O . ALA A 1 69 ? 8.547 -4.395 13.762 1.00 92.62 69 ALA A O 1
ATOM 534 N N . GLY A 1 70 ? 9.585 -5.509 12.123 1.00 91.19 70 GLY A N 1
ATOM 535 C CA . GLY A 1 70 ? 8.707 -5.064 11.036 1.00 91.19 70 GLY A CA 1
ATOM 536 C C . GLY A 1 70 ? 9.212 -3.872 10.215 1.00 91.19 70 GLY A C 1
ATOM 537 O O . GLY A 1 70 ? 8.470 -3.376 9.362 1.00 91.19 70 GLY A O 1
ATOM 538 N N . VAL A 1 71 ? 10.451 -3.409 10.416 1.00 94.38 71 VAL A N 1
ATOM 539 C CA . VAL A 1 71 ? 11.052 -2.348 9.588 1.00 94.38 71 VAL A CA 1
ATOM 540 C C . VAL A 1 71 ? 11.439 -2.910 8.218 1.00 94.38 71 VAL A C 1
ATOM 542 O O . VAL A 1 71 ? 12.369 -3.705 8.096 1.00 94.38 71 VAL A O 1
ATOM 545 N N . GLN A 1 72 ? 10.733 -2.477 7.174 1.00 95.44 72 GLN A N 1
ATOM 546 C CA . GLN A 1 72 ? 10.967 -2.880 5.784 1.00 95.44 72 GLN A CA 1
ATOM 547 C C . GLN A 1 72 ? 10.398 -1.844 4.802 1.00 95.44 72 GLN A C 1
ATOM 549 O O . GLN A 1 72 ? 9.551 -1.028 5.167 1.00 95.44 72 GLN A O 1
ATOM 554 N N . SER A 1 73 ? 10.832 -1.897 3.542 1.00 96.12 73 SER A N 1
ATOM 555 C CA . SER A 1 73 ? 10.246 -1.111 2.453 1.00 96.12 73 SER A CA 1
ATOM 556 C C . SER A 1 73 ? 8.912 -1.728 2.017 1.00 96.12 73 SER A C 1
ATOM 558 O O . SER A 1 73 ? 8.874 -2.681 1.235 1.00 96.12 73 SER A O 1
ATOM 560 N N . TYR A 1 74 ? 7.808 -1.186 2.537 1.00 96.50 74 TYR A N 1
ATOM 561 C CA . TYR A 1 74 ? 6.451 -1.624 2.191 1.00 96.50 74 TYR A CA 1
ATOM 562 C C . TYR A 1 74 ? 6.037 -1.201 0.775 1.00 96.50 74 TYR A C 1
ATOM 564 O O . TYR A 1 74 ? 5.480 -2.014 0.042 1.00 96.50 74 TYR A O 1
ATOM 572 N N . GLY A 1 75 ? 6.354 0.038 0.380 1.00 96.31 75 GLY A N 1
ATOM 573 C CA . GLY A 1 75 ? 5.873 0.656 -0.861 1.00 96.31 75 GLY A CA 1
ATOM 574 C C . GLY A 1 75 ? 4.473 1.265 -0.728 1.00 96.31 75 GLY A C 1
ATOM 575 O O . GLY A 1 75 ? 3.639 0.736 -0.000 1.00 96.31 75 GLY A O 1
ATOM 576 N N . PHE A 1 76 ? 4.218 2.370 -1.431 1.00 96.44 76 PHE A N 1
ATOM 577 C CA . PHE A 1 76 ? 2.941 3.100 -1.433 1.00 96.44 76 PHE A CA 1
ATOM 578 C C . PHE A 1 76 ? 2.541 3.487 -2.864 1.00 96.44 76 PHE A C 1
ATOM 580 O O . PHE A 1 76 ? 3.285 3.219 -3.804 1.00 96.44 76 PHE A O 1
ATOM 587 N N . HIS A 1 77 ? 1.360 4.087 -3.039 1.00 97.69 77 HIS A N 1
ATOM 588 C CA . HIS A 1 77 ? 0.744 4.349 -4.345 1.00 97.69 77 HIS A CA 1
ATOM 589 C C . HIS A 1 77 ? 0.445 3.074 -5.159 1.00 97.69 77 HIS A C 1
ATOM 591 O O . HIS A 1 77 ? 0.229 3.126 -6.373 1.00 97.69 77 HIS A O 1
ATOM 597 N N . GLY A 1 78 ? 0.375 1.908 -4.507 1.00 97.81 78 GLY A N 1
ATOM 598 C CA . GLY A 1 78 ? 0.162 0.623 -5.171 1.00 97.81 78 GLY A CA 1
ATOM 599 C C . GLY A 1 78 ? -1.166 0.504 -5.908 1.00 97.81 78 GLY A C 1
ATOM 600 O O . GLY A 1 78 ? -1.219 -0.190 -6.918 1.00 97.81 78 GLY A O 1
ATOM 601 N N . LEU A 1 79 ? -2.221 1.208 -5.480 1.00 97.50 79 LEU A N 1
ATOM 602 C CA . LEU A 1 79 ? -3.483 1.255 -6.231 1.00 97.50 79 LEU A CA 1
ATOM 603 C C . LEU A 1 79 ? -3.297 1.931 -7.601 1.00 97.50 79 LEU A C 1
ATOM 605 O O . LEU A 1 79 ? -3.826 1.453 -8.605 1.00 97.50 79 LEU A O 1
ATOM 609 N N . SER A 1 80 ? -2.484 2.992 -7.664 1.00 97.94 80 SER A N 1
ATOM 610 C CA . SER A 1 80 ? -2.129 3.663 -8.919 1.00 97.94 80 SER A CA 1
ATOM 611 C C . SER A 1 80 ? -1.309 2.745 -9.826 1.00 97.94 80 SER A C 1
ATOM 613 O O . SER A 1 80 ? -1.640 2.586 -11.003 1.00 97.94 80 SER A O 1
ATOM 615 N N . TYR A 1 81 ? -0.288 2.078 -9.281 1.00 98.19 81 TYR A N 1
ATOM 616 C CA . TYR A 1 81 ? 0.524 1.135 -10.053 1.00 98.19 81 TYR A CA 1
ATOM 617 C C . TYR A 1 81 ? -0.271 -0.087 -10.525 1.00 98.19 81 TYR A C 1
ATOM 619 O O . TYR A 1 81 ? -0.098 -0.514 -11.666 1.00 98.19 81 TYR A O 1
ATOM 627 N N . ALA A 1 82 ? -1.183 -0.609 -9.702 1.00 97.50 82 ALA A N 1
ATOM 628 C CA . ALA A 1 82 ? -2.075 -1.702 -10.078 1.00 97.50 82 ALA A CA 1
ATOM 629 C C . ALA A 1 82 ? -2.977 -1.309 -11.255 1.00 97.50 82 ALA A C 1
ATOM 631 O O . ALA A 1 82 ? -3.096 -2.070 -12.219 1.00 97.50 82 ALA A O 1
ATOM 632 N N . TYR A 1 83 ? -3.556 -0.102 -11.218 1.00 97.81 83 TYR A N 1
ATOM 633 C CA . TYR A 1 83 ? -4.332 0.428 -12.338 1.00 97.81 83 TYR A CA 1
ATOM 634 C C . TYR A 1 83 ? -3.478 0.529 -13.606 1.00 97.81 83 TYR A C 1
ATOM 636 O O . TYR A 1 83 ? -3.848 -0.035 -14.635 1.00 97.81 83 TYR A O 1
ATOM 644 N N . ILE A 1 84 ? -2.306 1.169 -13.529 1.00 97.31 84 ILE A N 1
ATOM 645 C CA . ILE A 1 84 ? -1.409 1.337 -14.682 1.00 97.31 84 ILE A CA 1
ATOM 646 C C . ILE A 1 84 ? -1.020 -0.025 -15.256 1.00 97.31 84 ILE A C 1
ATOM 648 O O . ILE A 1 84 ? -1.161 -0.244 -16.458 1.00 97.31 84 ILE A O 1
ATOM 652 N N . SER A 1 85 ? -0.627 -0.974 -14.403 1.00 96.69 85 SER A N 1
ATOM 653 C CA . SER A 1 85 ? -0.295 -2.332 -14.827 1.00 96.69 85 SER A CA 1
ATOM 654 C C . SER A 1 85 ? -1.443 -3.018 -15.572 1.00 96.69 85 SER A C 1
ATOM 656 O O . SER A 1 85 ? -1.182 -3.763 -16.516 1.00 96.69 85 SER A O 1
ATOM 658 N N . SER A 1 86 ? -2.696 -2.788 -15.169 1.00 96.19 86 SER A N 1
ATOM 659 C CA . SER A 1 86 ? -3.872 -3.379 -15.825 1.00 96.19 86 SER A CA 1
ATOM 660 C C . SER A 1 86 ? -4.187 -2.769 -17.200 1.00 96.19 86 SER A C 1
ATOM 662 O O . SER A 1 86 ? -4.890 -3.377 -18.010 1.00 96.19 86 SER A O 1
ATOM 664 N N . GLU A 1 87 ? -3.648 -1.581 -17.476 1.00 97.19 87 GLU A N 1
ATOM 665 C CA . GLU A 1 87 ? -3.939 -0.788 -18.670 1.00 97.19 87 GLU A CA 1
ATOM 666 C C . GLU A 1 87 ? -2.831 -0.845 -19.728 1.00 97.19 87 GLU A C 1
ATOM 668 O O . GLU A 1 87 ? -3.107 -0.623 -20.906 1.00 97.19 87 GLU A O 1
ATOM 673 N N . LEU A 1 88 ? -1.593 -1.177 -19.341 1.00 96.38 88 LEU A N 1
ATOM 674 C CA . LEU A 1 88 ? -0.432 -1.215 -20.243 1.00 96.38 88 LEU A CA 1
ATOM 675 C C . LEU A 1 88 ? -0.695 -2.045 -21.504 1.00 96.38 88 LEU A C 1
ATOM 677 O O . LEU A 1 88 ? -0.542 -1.540 -22.614 1.00 96.38 88 LEU A O 1
ATOM 681 N N . GLY A 1 89 ? -1.148 -3.290 -21.329 1.00 94.50 89 GLY A N 1
ATOM 682 C CA . GLY A 1 89 ? -1.405 -4.205 -22.443 1.00 94.50 89 GLY A CA 1
ATOM 683 C C . GLY A 1 89 ? -2.496 -3.708 -23.394 1.00 94.50 89 GLY A C 1
ATOM 684 O O . GLY A 1 89 ? -2.387 -3.859 -24.609 1.00 94.50 89 GLY A O 1
ATOM 685 N N . LYS A 1 90 ? -3.529 -3.063 -22.841 1.00 94.69 90 LYS A N 1
ATOM 686 C CA . LYS A 1 90 ? -4.656 -2.521 -23.613 1.00 94.69 90 LYS A CA 1
ATOM 687 C C . LYS A 1 90 ? -4.251 -1.304 -24.442 1.00 94.69 90 LYS A C 1
ATOM 689 O O . LYS A 1 90 ? -4.768 -1.120 -25.536 1.00 94.69 90 LYS A O 1
ATOM 694 N N . ARG A 1 91 ? -3.355 -0.464 -23.914 1.00 96.19 91 ARG A N 1
ATOM 695 C CA . ARG A 1 91 ? -2.976 0.818 -24.534 1.00 96.19 91 ARG A CA 1
ATOM 696 C C . ARG A 1 91 ? -1.792 0.708 -25.482 1.00 96.19 91 ARG A C 1
ATOM 698 O O . ARG A 1 91 ? -1.749 1.431 -26.469 1.00 96.19 91 ARG A O 1
ATOM 705 N N . TYR A 1 92 ? -0.841 -0.169 -25.175 1.00 95.38 92 TYR A N 1
ATOM 706 C CA . TYR A 1 92 ? 0.452 -0.218 -25.859 1.00 95.38 92 TYR A CA 1
ATOM 707 C C . TYR A 1 92 ? 0.789 -1.609 -26.421 1.00 95.38 92 TYR A C 1
ATOM 709 O O . TYR A 1 92 ? 1.895 -1.821 -26.909 1.00 95.38 92 TYR A O 1
ATOM 717 N N . GLY A 1 93 ? -0.162 -2.551 -26.384 1.00 94.81 93 GLY A N 1
ATOM 718 C CA . GLY A 1 93 ? -0.016 -3.901 -26.930 1.00 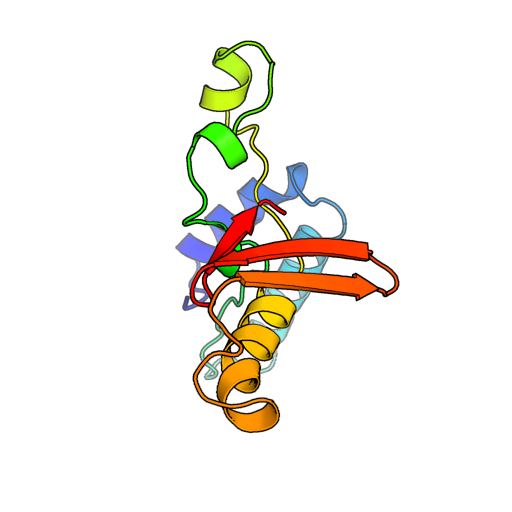94.81 93 GLY A CA 1
ATOM 719 C C . GLY A 1 93 ? 0.459 -4.945 -25.907 1.00 94.81 93 GLY A C 1
ATOM 720 O O . GLY A 1 93 ? 0.912 -4.599 -24.816 1.00 94.81 93 GLY A O 1
ATOM 721 N N . PRO A 1 94 ? 0.368 -6.247 -26.243 1.00 90.38 94 PRO A N 1
ATOM 722 C CA . PRO A 1 94 ? 0.543 -7.354 -25.294 1.00 90.38 94 PRO A CA 1
ATOM 723 C C . PRO A 1 94 ? 1.922 -7.404 -24.615 1.00 90.38 94 PRO A C 1
ATOM 725 O O . PRO A 1 94 ? 2.034 -7.920 -23.505 1.00 90.38 94 PRO A O 1
ATOM 728 N N . GLU A 1 95 ? 2.963 -6.840 -25.232 1.00 90.44 95 GLU A N 1
ATOM 729 C CA . GLU A 1 95 ? 4.330 -6.842 -24.690 1.00 90.44 95 GLU A CA 1
ATOM 730 C C . GLU A 1 95 ? 4.604 -5.716 -23.679 1.00 90.44 95 GLU A C 1
ATOM 732 O O . GLU A 1 95 ? 5.571 -5.785 -22.915 1.00 90.44 95 GLU A O 1
ATOM 737 N N . ALA A 1 96 ? 3.733 -4.704 -23.601 1.00 87.88 96 ALA A N 1
ATOM 738 C CA . ALA A 1 96 ? 3.961 -3.485 -22.823 1.00 87.88 96 ALA A CA 1
ATOM 739 C C . ALA A 1 96 ? 4.068 -3.693 -21.299 1.00 87.88 96 ALA A C 1
ATOM 741 O O . ALA A 1 96 ? 4.410 -2.761 -20.582 1.00 87.88 96 ALA A O 1
ATOM 742 N N . GLY A 1 97 ? 3.785 -4.895 -20.783 1.00 86.00 97 GLY A N 1
ATOM 743 C CA . GLY A 1 97 ? 3.935 -5.260 -19.370 1.00 86.00 97 GLY A CA 1
ATOM 744 C C . GLY A 1 97 ? 5.252 -5.962 -19.016 1.00 86.00 97 GLY A C 1
ATOM 745 O O . GLY A 1 97 ? 5.449 -6.287 -17.844 1.00 86.00 97 GLY A O 1
ATOM 746 N N . GLY A 1 98 ? 6.134 -6.227 -19.991 1.00 91.31 98 GLY A N 1
ATOM 747 C CA . GLY A 1 98 ? 7.359 -7.014 -19.805 1.00 91.31 98 GLY A CA 1
ATOM 748 C C . GLY A 1 98 ? 8.314 -6.419 -18.767 1.00 91.31 98 GLY A C 1
ATOM 749 O O . GLY A 1 98 ? 8.515 -7.012 -17.705 1.00 91.31 98 GLY A O 1
ATOM 750 N N . GLY A 1 99 ? 8.873 -5.242 -19.051 1.00 96.06 99 GLY A N 1
ATOM 751 C CA . GLY A 1 99 ? 9.716 -4.471 -18.135 1.00 96.06 99 GLY A CA 1
ATOM 752 C C . GLY A 1 99 ? 9.365 -2.991 -18.217 1.00 96.06 99 GLY A C 1
ATOM 753 O O . GLY A 1 99 ? 9.499 -2.390 -19.278 1.00 96.06 99 GLY A O 1
ATOM 754 N N . VAL A 1 100 ? 8.891 -2.416 -17.112 1.00 97.25 100 VAL A N 1
ATOM 755 C CA . VAL A 1 100 ? 8.345 -1.050 -17.090 1.00 97.25 100 VAL A CA 1
ATOM 756 C C . VAL A 1 100 ? 8.791 -0.325 -15.834 1.00 97.25 100 VAL A C 1
ATOM 758 O O . VAL A 1 100 ? 8.783 -0.899 -14.749 1.00 97.25 100 VAL A O 1
ATOM 761 N N . ILE A 1 101 ? 9.135 0.953 -15.970 1.00 98.00 101 ILE A N 1
ATOM 762 C CA . ILE A 1 101 ? 9.282 1.873 -14.842 1.00 98.00 101 ILE A CA 1
ATOM 763 C C . ILE A 1 101 ? 8.116 2.853 -14.896 1.00 98.00 101 ILE A C 1
ATOM 765 O O . ILE A 1 101 ? 7.860 3.453 -15.938 1.00 98.00 101 ILE A O 1
ATOM 769 N N . VAL A 1 102 ? 7.410 3.014 -13.779 1.00 98.00 102 VAL A N 1
ATOM 770 C CA . VAL A 1 102 ? 6.295 3.958 -13.653 1.00 98.00 102 VAL A CA 1
ATOM 771 C C . VAL A 1 102 ? 6.640 5.018 -12.622 1.00 98.00 102 VAL A C 1
ATOM 773 O O . VAL A 1 102 ? 7.038 4.692 -11.504 1.00 98.00 102 VAL A O 1
ATOM 776 N N . ALA A 1 103 ? 6.428 6.280 -12.986 1.00 98.19 103 ALA A N 1
ATOM 777 C CA . ALA A 1 103 ? 6.533 7.420 -12.088 1.00 98.19 103 ALA A CA 1
ATOM 778 C C . ALA A 1 103 ? 5.141 7.908 -11.689 1.00 98.19 103 ALA A C 1
ATOM 780 O O . ALA A 1 103 ? 4.372 8.361 -12.534 1.00 98.19 103 ALA A O 1
ATOM 781 N N . HIS A 1 104 ? 4.827 7.811 -10.398 1.00 97.94 104 HIS A N 1
ATOM 782 C CA . HIS A 1 104 ? 3.667 8.470 -9.815 1.00 97.94 104 HIS A CA 1
ATOM 783 C C . HIS A 1 104 ? 4.136 9.829 -9.293 1.00 97.94 104 HIS A C 1
ATOM 785 O O . HIS A 1 104 ? 4.931 9.878 -8.356 1.00 97.94 104 HIS A O 1
ATOM 791 N N . LEU A 1 105 ? 3.705 10.915 -9.935 1.00 97.19 105 LEU A N 1
ATOM 792 C CA . LEU A 1 105 ? 4.165 12.276 -9.650 1.00 97.19 105 LEU A CA 1
ATOM 793 C C . LEU A 1 105 ? 2.975 13.136 -9.208 1.00 97.19 105 LEU A C 1
ATOM 795 O O . LEU A 1 105 ? 2.209 13.615 -10.043 1.00 97.19 105 LEU A O 1
ATOM 799 N N . GLY A 1 106 ? 2.817 13.304 -7.895 1.00 93.62 106 GLY A N 1
ATOM 800 C CA . GLY A 1 106 ? 1.763 14.107 -7.275 1.00 93.62 106 GLY A CA 1
ATOM 801 C 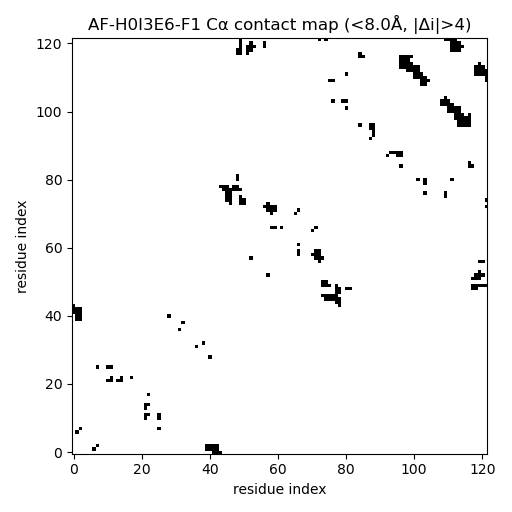C . GLY A 1 106 ? 2.259 14.815 -6.013 1.00 93.62 106 GLY A C 1
ATOM 802 O O . GLY A 1 106 ? 3.442 15.130 -5.898 1.00 93.62 106 GLY A O 1
ATOM 803 N N . SER A 1 107 ? 1.363 15.058 -5.051 1.00 88.06 107 SER A N 1
ATOM 804 C CA . SER A 1 107 ? 1.738 15.595 -3.730 1.00 88.06 107 SER A CA 1
ATOM 805 C C . SER A 1 107 ? 2.670 14.647 -2.964 1.00 88.06 107 SER A C 1
ATOM 807 O O . SER A 1 107 ? 3.575 15.099 -2.267 1.00 88.06 107 SER A O 1
ATOM 809 N N . GLY A 1 108 ? 2.476 13.338 -3.142 1.00 90.12 108 GLY A N 1
ATOM 810 C CA . GLY A 1 108 ? 3.476 12.300 -2.914 1.00 90.12 108 GLY A CA 1
ATOM 811 C C . GLY A 1 108 ? 4.047 11.817 -4.248 1.00 90.12 108 GLY A C 1
ATOM 812 O O . GLY A 1 108 ? 3.333 11.749 -5.249 1.00 90.12 108 GLY A O 1
ATOM 813 N N . ALA A 1 109 ? 5.337 11.477 -4.272 1.00 96.62 109 ALA A N 1
ATOM 814 C CA . ALA A 1 109 ? 6.002 10.977 -5.471 1.00 96.62 109 ALA A CA 1
ATOM 815 C C . ALA A 1 109 ? 6.723 9.653 -5.203 1.00 96.62 109 ALA A C 1
ATOM 817 O O . ALA A 1 109 ? 7.385 9.493 -4.177 1.00 96.62 109 ALA A O 1
ATOM 818 N N . SER A 1 110 ? 6.608 8.710 -6.138 1.00 98.00 110 SER A N 1
ATOM 819 C CA . SER A 1 110 ? 7.328 7.433 -6.091 1.00 98.00 110 SER A CA 1
ATOM 820 C C . SER A 1 110 ? 7.597 6.872 -7.487 1.00 98.00 110 SER A C 1
ATOM 822 O O . SER A 1 110 ? 6.919 7.198 -8.468 1.00 98.00 110 SER A O 1
ATOM 824 N N . LEU A 1 111 ? 8.579 5.976 -7.570 1.00 98.31 111 LEU A N 1
ATOM 825 C CA . LEU A 1 111 ? 8.901 5.197 -8.762 1.00 98.31 111 LEU A CA 1
ATOM 826 C C . LEU A 1 1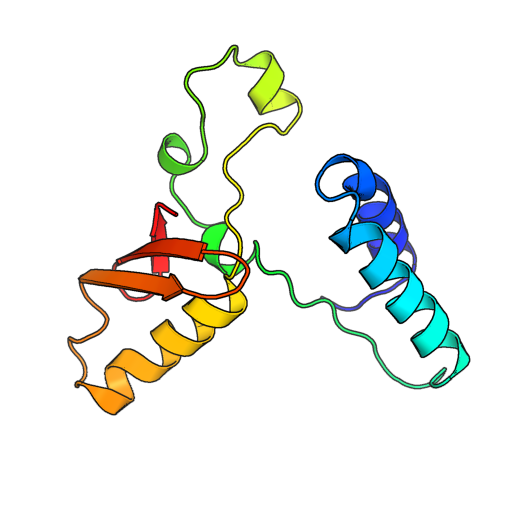11 ? 8.673 3.719 -8.463 1.00 98.31 111 LEU A C 1
ATOM 828 O O . LEU A 1 111 ? 9.073 3.253 -7.405 1.00 98.31 111 LEU A O 1
ATOM 832 N N . CYS A 1 112 ? 8.109 2.972 -9.410 1.00 98.44 112 CYS A N 1
ATOM 833 C CA . CYS A 1 112 ? 8.012 1.520 -9.310 1.00 98.44 112 CYS A CA 1
ATOM 834 C C . CYS A 1 112 ? 8.613 0.866 -10.551 1.00 98.44 112 CYS A C 1
ATOM 836 O O . CYS A 1 112 ? 8.218 1.165 -11.679 1.00 98.44 112 CYS A O 1
ATOM 838 N N . ALA A 1 113 ? 9.553 -0.051 -10.331 1.00 98.25 113 ALA A N 1
ATOM 839 C CA . ALA A 1 113 ? 10.004 -0.981 -11.352 1.00 98.25 113 ALA A CA 1
ATOM 840 C C . ALA A 1 113 ? 9.075 -2.199 -11.356 1.00 98.25 113 ALA A C 1
ATOM 842 O O . ALA A 1 113 ? 8.879 -2.851 -10.323 1.00 98.25 113 ALA A O 1
ATOM 843 N N . MET A 1 114 ? 8.538 -2.525 -12.526 1.00 97.50 114 MET A N 1
ATOM 844 C CA . MET A 1 114 ? 7.635 -3.643 -12.749 1.00 97.50 114 MET A CA 1
ATOM 845 C C . MET A 1 114 ? 8.223 -4.632 -13.750 1.00 97.50 114 MET A C 1
ATOM 847 O O . MET A 1 114 ? 8.832 -4.247 -14.751 1.00 97.50 114 MET A O 1
ATOM 851 N N . ARG A 1 115 ? 7.993 -5.921 -13.497 1.00 96.69 115 ARG A N 1
ATOM 852 C CA . ARG A 1 115 ? 8.290 -7.006 -14.435 1.00 96.69 115 ARG A CA 1
ATOM 853 C C . ARG A 1 115 ? 7.065 -7.897 -14.584 1.00 96.69 115 ARG A C 1
ATOM 855 O O . ARG A 1 115 ? 6.555 -8.399 -13.583 1.00 96.69 115 ARG A O 1
ATOM 862 N N . GLY A 1 116 ? 6.578 -8.076 -15.810 1.00 95.44 116 GLY A N 1
ATOM 863 C CA . GLY A 1 116 ? 5.330 -8.801 -16.075 1.00 95.44 116 GLY A CA 1
ATOM 864 C C . GLY A 1 116 ? 4.131 -8.206 -15.325 1.00 95.44 116 GLY A C 1
ATOM 865 O O . GLY A 1 116 ? 3.340 -8.954 -14.754 1.00 95.44 116 GLY A O 1
ATOM 866 N N . GLY A 1 117 ? 4.062 -6.874 -15.221 1.00 95.12 117 GLY A N 1
ATOM 867 C CA . GLY A 1 117 ? 3.023 -6.163 -14.461 1.00 95.12 117 GLY A CA 1
ATOM 868 C C . GLY A 1 117 ? 3.100 -6.288 -12.929 1.00 95.12 117 GLY A C 1
ATOM 869 O O . GLY A 1 117 ? 2.197 -5.854 -12.222 1.00 95.12 117 GLY A O 1
ATOM 870 N N . LYS A 1 118 ? 4.163 -6.883 -12.375 1.00 96.81 118 LYS A N 1
ATOM 871 C CA . LYS A 1 118 ? 4.339 -7.035 -10.920 1.00 96.81 118 LYS A CA 1
ATOM 872 C C . LYS A 1 118 ? 5.432 -6.112 -10.406 1.00 96.81 118 LYS A C 1
ATOM 874 O O . LYS A 1 118 ? 6.505 -6.054 -11.003 1.00 96.81 118 LYS A O 1
ATOM 879 N N . SER A 1 119 ? 5.194 -5.452 -9.273 1.00 98.25 119 SER A N 1
ATOM 880 C CA . SER A 1 119 ? 6.210 -4.651 -8.581 1.00 98.25 119 SER A CA 1
ATOM 881 C C . SER A 1 119 ? 7.411 -5.510 -8.174 1.00 98.25 119 SER A C 1
ATOM 883 O O . SER A 1 119 ? 7.267 -6.460 -7.403 1.00 98.25 119 SER A O 1
ATOM 885 N N . VAL A 1 120 ? 8.612 -5.118 -8.601 1.00 98.00 120 VAL A N 1
ATOM 886 C CA . VAL A 1 120 ? 9.881 -5.730 -8.165 1.00 98.00 120 VAL A CA 1
ATOM 887 C C . VAL A 1 120 ? 10.719 -4.792 -7.295 1.00 98.00 120 VAL A C 1
ATOM 889 O O . VAL A 1 120 ? 11.424 -5.264 -6.406 1.00 98.00 120 VAL A O 1
ATOM 892 N N . ALA A 1 121 ? 10.576 -3.477 -7.473 1.00 97.38 121 ALA A N 1
ATOM 893 C CA . ALA A 1 121 ? 11.163 -2.451 -6.615 1.00 97.38 121 ALA A CA 1
ATOM 894 C C . ALA A 1 121 ? 10.272 -1.203 -6.595 1.00 97.38 121 ALA A C 1
ATOM 896 O O . ALA A 1 121 ? 9.596 -0.909 -7.584 1.00 97.38 121 ALA A O 1
ATOM 897 N N . THR A 1 122 ? 10.272 -0.502 -5.466 1.00 97.81 122 THR A N 1
ATOM 898 C CA . THR A 1 122 ? 9.646 0.808 -5.275 1.00 97.81 122 THR A CA 1
ATOM 899 C C . THR A 1 122 ? 10.300 1.545 -4.121 1.00 97.81 122 THR A C 1
ATOM 901 O O . THR A 1 122 ? 10.954 0.852 -3.294 1.00 97.81 122 THR A O 1
#

Organism: NCBI:txid1107882

InterPro domains:
  IPR000890 Aliphatic acid kinase, short-chain [PF00871] (2-122)
  IPR000890 Aliphatic acid kinase, short-chain [PR00471] (71-84)
  IPR000890 Aliphatic acid kinase, short-chain [PR00471] (100-121)
  IPR000890 Aliphatic acid kinase, short-chain [PTHR21060] (2-122)
  IPR023865 Aliphatic acid kinase, short-chain, conserved site [PS01076] (100-117)
  IPR043129 ATPase, nucleotide binding domain [SSF53067] (2-92)
  IPR043129 ATPase, nucleotide binding domain [SSF53067] (98-122)

Nearest PDB structures (foldseek):
  2e1z-assembly1_A  TM=9.194E-01  e=4.144E-09  Salmonella enterica subsp. enterica serovar Typhimurium
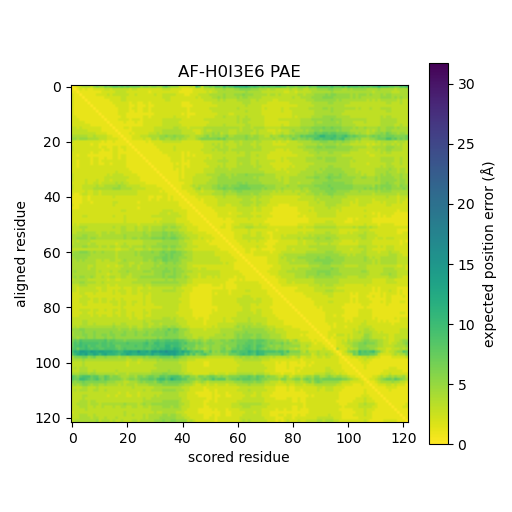  3r9p-assembly1_B-2  TM=9.467E-01  e=3.420E-08  Mycobacterium avium subsp. paratuberculosis
  4iz9-assembly1_A-2  TM=9.465E-01  e=3.872E-08  Mycobacterium avium 104
  3r9p-assembly1_A  TM=9.385E-01  e=4.964E-08  Mycobacterium avium subsp. paratuberculosis
  3khy-assembly1_B  TM=9.429E-01  e=1.517E-07  Francisella tularensis subsp. tularensis

Foldseek 3Di:
DWDDPVNLVVLVVCCVVPVPPSVVVSVVVVVCCVVPVPDTDDDDFQLPLVPPADPVQFDDPDPVVVVVVPRTDSGGPSVVLLVCLVCQCVPPNPCRQAWDWDWDDDPDTDIFTGHNSGTHHD